Protein AF-A0AAW2JCU8-F1 (afdb_monomer_lite)

Structure (mmCIF, N/CA/C/O backbone):
data_AF-A0AAW2JCU8-F1
#
_entry.id   AF-A0AAW2JCU8-F1
#
loop_
_atom_site.group_PDB
_atom_site.id
_atom_site.type_symbol
_atom_site.label_atom_id
_atom_site.label_alt_id
_atom_site.label_comp_id
_atom_site.label_asym_id
_atom_site.label_entity_id
_atom_site.label_seq_id
_atom_site.pdbx_PDB_ins_code
_atom_site.Cartn_x
_atom_site.Cartn_y
_atom_site.Cartn_z
_atom_site.occupancy
_atom_site.B_iso_or_equiv
_atom_site.auth_seq_id
_atom_site.auth_comp_id
_atom_site.auth_asym_id
_atom_site.auth_atom_id
_atom_site.pdbx_PDB_model_num
ATOM 1 N N . MET A 1 1 ? -18.451 -6.656 -8.799 1.00 76.31 1 MET A N 1
ATOM 2 C CA . MET A 1 1 ? -18.671 -6.905 -7.352 1.00 76.31 1 MET A CA 1
ATOM 3 C C . MET A 1 1 ? -19.362 -5.719 -6.667 1.00 76.31 1 MET A C 1
ATOM 5 O O . MET A 1 1 ? -19.015 -5.394 -5.537 1.00 76.31 1 MET A O 1
ATOM 9 N N . ALA A 1 2 ? -20.320 -5.061 -7.330 1.00 93.06 2 ALA A N 1
ATOM 10 C CA . ALA A 1 2 ? -20.949 -3.849 -6.793 1.00 93.06 2 ALA A CA 1
ATOM 11 C C . ALA A 1 2 ? -21.967 -4.138 -5.675 1.00 93.06 2 ALA A C 1
ATOM 13 O O . ALA A 1 2 ? -22.216 -3.277 -4.845 1.00 93.06 2 ALA A O 1
ATOM 14 N N . GLU A 1 3 ? -22.509 -5.355 -5.633 1.00 96.94 3 GLU A N 1
ATOM 15 C CA . GLU A 1 3 ? -23.505 -5.793 -4.644 1.00 96.94 3 GLU A CA 1
ATOM 16 C C . GLU A 1 3 ? -22.922 -6.010 -3.240 1.00 96.94 3 GLU A C 1
ATOM 18 O O . GLU A 1 3 ? -23.652 -5.997 -2.255 1.00 96.94 3 GLU A O 1
ATOM 23 N N . ILE A 1 4 ? -21.605 -6.220 -3.134 1.00 97.31 4 ILE A N 1
ATOM 24 C CA . ILE A 1 4 ? -20.937 -6.468 -1.854 1.00 97.31 4 ILE A CA 1
ATOM 25 C C . ILE A 1 4 ? -20.554 -5.117 -1.235 1.00 97.31 4 ILE A C 1
ATOM 27 O O . ILE A 1 4 ? -19.829 -4.360 -1.889 1.00 97.31 4 ILE A O 1
ATOM 31 N N . PRO A 1 5 ? -20.955 -4.825 0.018 1.00 97.44 5 PRO A N 1
ATOM 32 C CA . PRO A 1 5 ? -20.541 -3.610 0.712 1.00 97.44 5 PRO A CA 1
ATOM 33 C C . PRO A 1 5 ? -19.016 -3.471 0.794 1.00 97.44 5 PRO A C 1
ATOM 35 O O . PRO A 1 5 ? -18.293 -4.448 1.007 1.00 97.44 5 PRO A O 1
ATOM 38 N N . ASP A 1 6 ? -18.520 -2.241 0.678 1.00 96.62 6 ASP A N 1
ATOM 39 C CA . ASP A 1 6 ? -17.086 -1.916 0.723 1.00 96.62 6 ASP A CA 1
ATOM 40 C C . ASP A 1 6 ? -16.414 -2.230 2.072 1.00 96.62 6 ASP A C 1
ATOM 42 O O . ASP A 1 6 ? -15.193 -2.321 2.144 1.00 96.62 6 ASP A O 1
ATOM 46 N N . ASN A 1 7 ? -17.193 -2.462 3.127 1.00 97.44 7 ASN A N 1
ATOM 47 C CA . ASN A 1 7 ? -16.735 -2.813 4.471 1.00 97.44 7 ASN A CA 1
ATOM 48 C C . ASN A 1 7 ? -17.005 -4.280 4.866 1.00 97.44 7 ASN A C 1
ATOM 50 O O . ASN A 1 7 ? -16.698 -4.677 5.995 1.00 97.44 7 ASN A O 1
ATOM 54 N N . ALA A 1 8 ? -17.569 -5.094 3.963 1.00 98.00 8 ALA A N 1
ATOM 55 C CA . ALA A 1 8 ? -17.874 -6.503 4.234 1.00 98.00 8 ALA A CA 1
ATOM 56 C C . ALA A 1 8 ? -16.601 -7.339 4.470 1.00 98.00 8 ALA A C 1
ATOM 58 O O . ALA A 1 8 ? -16.603 -8.312 5.220 1.00 98.00 8 ALA A O 1
ATOM 59 N N . THR A 1 9 ? -15.497 -6.931 3.847 1.00 98.00 9 THR A N 1
ATOM 60 C CA . THR A 1 9 ? -14.158 -7.525 3.958 1.00 98.00 9 THR A CA 1
ATOM 61 C C . THR A 1 9 ? -13.120 -6.404 3.994 1.00 98.00 9 THR A C 1
ATOM 63 O O . THR A 1 9 ? -13.456 -5.297 3.578 1.00 98.00 9 THR A O 1
ATOM 66 N N . PRO A 1 10 ? -11.849 -6.667 4.349 1.00 98.25 10 PRO A N 1
ATOM 67 C CA . PRO A 1 10 ? -10.792 -5.659 4.243 1.00 98.25 10 PRO A CA 1
ATOM 68 C C . PRO A 1 10 ? -10.679 -5.010 2.854 1.00 98.25 10 PRO A C 1
ATOM 70 O O . PRO A 1 10 ? -10.422 -3.814 2.768 1.00 98.25 10 PRO A O 1
ATOM 73 N N . PHE A 1 1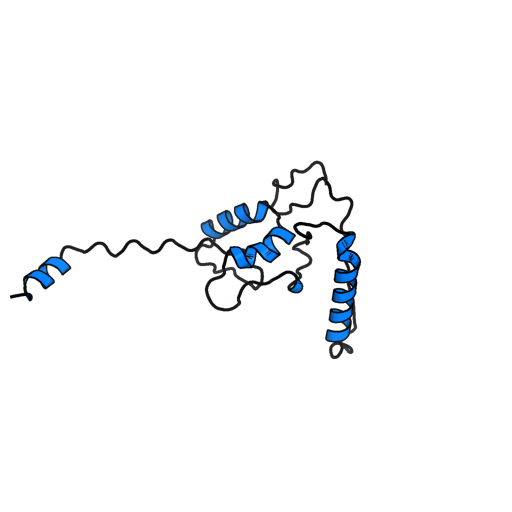1 ? -10.914 -5.774 1.779 1.00 97.94 11 PHE A N 1
ATOM 74 C CA . PHE A 1 11 ? -10.843 -5.290 0.397 1.00 97.94 11 PHE A CA 1
ATOM 75 C C . PHE A 1 11 ? -12.013 -4.338 0.048 1.00 97.94 11 PHE A C 1
ATOM 77 O O . PHE A 1 11 ? -13.159 -4.808 -0.044 1.00 97.94 11 PHE A O 1
ATOM 84 N N . PRO A 1 12 ? -11.738 -3.040 -0.205 1.00 97.25 12 PRO A N 1
ATOM 85 C CA . PRO A 1 12 ? -12.763 -1.995 -0.266 1.00 97.25 12 PRO A CA 1
ATOM 86 C C . PRO A 1 12 ? -13.279 -1.691 -1.679 1.00 97.25 12 PRO A C 1
ATOM 88 O O . PRO A 1 12 ? -14.337 -1.086 -1.827 1.00 97.25 12 PRO A O 1
ATOM 91 N N . HIS A 1 13 ? -12.553 -2.071 -2.735 1.00 96.12 13 HIS A N 1
ATOM 92 C CA . HIS A 1 13 ? -12.858 -1.625 -4.098 1.00 96.12 13 HIS A CA 1
ATOM 93 C C . HIS A 1 13 ? -14.049 -2.406 -4.686 1.00 96.12 13 HIS A C 1
ATOM 95 O O . HIS A 1 13 ? -13.887 -3.455 -5.318 1.00 96.12 13 HIS A O 1
ATOM 101 N N . ARG A 1 14 ? -15.264 -1.913 -4.413 1.00 96.69 14 ARG A N 1
ATOM 102 C CA . ARG A 1 14 ? -16.557 -2.526 -4.765 1.00 96.69 14 ARG A CA 1
ATOM 103 C C . ARG A 1 14 ? -17.340 -1.638 -5.742 1.00 96.69 14 ARG A C 1
ATOM 105 O O . ARG A 1 14 ? -16.866 -1.394 -6.850 1.00 96.69 14 ARG A O 1
ATOM 112 N N . ALA A 1 15 ? -18.545 -1.197 -5.376 1.00 96.62 15 ALA A N 1
ATOM 113 C CA . ALA A 1 15 ? -19.353 -0.289 -6.186 1.00 96.62 15 ALA A CA 1
ATOM 114 C C . ALA A 1 15 ? -18.582 1.001 -6.532 1.00 96.62 15 ALA A C 1
ATOM 116 O O . ALA A 1 15 ? -17.778 1.483 -5.739 1.00 96.62 15 ALA A O 1
ATOM 117 N N . GLY A 1 16 ? -18.812 1.543 -7.732 1.00 94.19 16 GLY A N 1
ATOM 118 C CA . GLY A 1 16 ? -18.130 2.743 -8.236 1.00 94.19 16 GLY A CA 1
ATOM 119 C C . GLY A 1 16 ? -16.837 2.483 -9.023 1.00 94.19 16 GLY A C 1
ATOM 120 O O . GLY A 1 16 ? -16.379 3.374 -9.731 1.00 94.19 16 GLY A O 1
ATOM 121 N N . TYR A 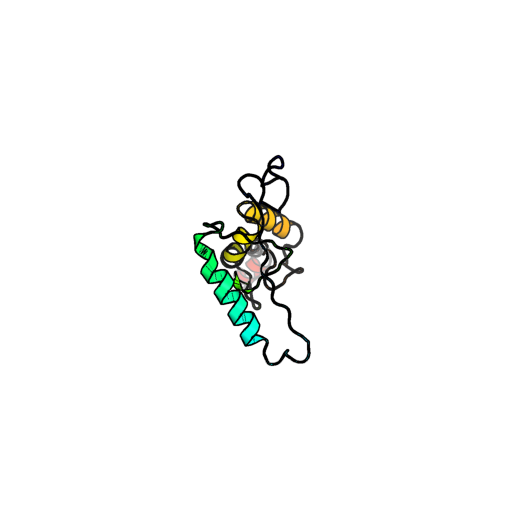1 17 ? -16.281 1.267 -8.983 1.00 94.56 17 TYR A N 1
ATOM 122 C CA . TYR A 1 17 ? -15.138 0.875 -9.816 1.00 94.56 17 TYR A CA 1
ATOM 123 C C . TYR A 1 17 ? -15.598 0.092 -11.051 1.00 94.56 17 TYR A C 1
ATOM 125 O O . TYR A 1 17 ? -16.262 -0.936 -10.923 1.00 94.56 17 TYR A O 1
ATOM 133 N N . LEU A 1 18 ? -15.208 0.550 -12.246 1.00 95.56 18 LEU A N 1
ATOM 134 C CA . LEU A 1 18 ? -15.528 -0.130 -13.510 1.00 95.56 18 LEU A CA 1
ATOM 135 C C . LEU A 1 18 ? -14.666 -1.383 -13.720 1.00 95.56 18 LEU A C 1
ATOM 137 O O . LEU A 1 18 ? -15.172 -2.447 -14.062 1.00 95.56 18 LEU A O 1
ATOM 141 N N . TYR A 1 19 ? -13.357 -1.253 -13.509 1.00 95.25 19 TYR A N 1
ATOM 142 C CA . TYR A 1 19 ? -12.373 -2.324 -13.660 1.00 95.25 19 TYR A CA 1
ATOM 143 C C . TYR A 1 19 ? -11.083 -1.985 -12.894 1.00 95.25 19 TYR A C 1
ATOM 145 O O . TYR A 1 19 ? -10.883 -0.857 -12.442 1.00 95.25 19 TYR A O 1
ATOM 153 N N . LYS A 1 20 ? -10.181 -2.967 -12.783 1.00 95.44 20 LYS A N 1
ATOM 154 C CA . LYS A 1 20 ? -8.806 -2.801 -12.286 1.00 95.44 20 LYS A CA 1
ATOM 155 C C . LYS A 1 20 ? -7.835 -2.967 -13.455 1.00 95.44 20 LYS A C 1
ATOM 157 O O . LYS A 1 20 ? -7.936 -3.954 -14.176 1.00 95.44 20 LYS A O 1
ATOM 162 N N . ILE A 1 21 ? -6.872 -2.058 -13.602 1.00 96.12 21 ILE A N 1
ATOM 163 C CA . ILE A 1 21 ? -5.758 -2.206 -14.552 1.00 96.12 21 ILE A CA 1
ATOM 164 C C . ILE A 1 21 ? -4.503 -2.614 -13.784 1.00 96.12 21 ILE A C 1
ATOM 166 O O . ILE A 1 21 ? -4.218 -2.060 -12.724 1.00 96.12 21 ILE A O 1
ATOM 170 N N . HIS A 1 22 ? -3.753 -3.569 -14.331 1.00 95.56 22 HIS A N 1
ATOM 171 C CA . HIS A 1 22 ? -2.438 -3.958 -13.838 1.00 95.56 22 HIS A CA 1
ATOM 172 C C . HIS A 1 22 ? -1.382 -3.612 -14.888 1.00 95.56 22 HIS A C 1
ATOM 174 O O . HIS A 1 22 ? -1.502 -4.023 -16.040 1.00 95.56 22 HIS A O 1
ATOM 180 N N . TYR A 1 23 ? -0.357 -2.866 -14.486 1.00 94.69 23 TYR A N 1
ATOM 181 C CA . TYR A 1 23 ? 0.804 -2.580 -15.318 1.00 94.69 23 TYR A CA 1
ATOM 182 C C . TYR A 1 23 ? 1.952 -3.480 -14.870 1.00 94.69 23 TYR A C 1
ATOM 184 O O . TYR A 1 23 ? 2.319 -3.450 -13.699 1.00 94.69 23 TYR A O 1
ATOM 192 N N . MET A 1 24 ? 2.518 -4.266 -15.784 1.00 94.94 24 MET A N 1
ATOM 193 C CA . MET A 1 24 ? 3.623 -5.166 -15.470 1.00 94.94 24 MET A CA 1
ATOM 194 C C . MET A 1 24 ? 4.706 -5.079 -16.538 1.00 94.94 24 MET A C 1
ATOM 196 O O . MET A 1 24 ? 4.413 -4.918 -17.723 1.00 94.94 24 MET A O 1
ATOM 200 N N . VAL A 1 25 ? 5.957 -5.191 -16.099 1.00 95.06 25 VAL A N 1
ATOM 201 C CA . VAL A 1 25 ? 7.129 -5.327 -16.962 1.00 95.06 25 VAL A CA 1
ATOM 202 C C . VAL A 1 25 ? 7.813 -6.622 -16.590 1.00 95.06 25 VAL A C 1
ATOM 204 O O . VAL A 1 25 ? 8.069 -6.863 -15.415 1.00 95.06 25 VAL A O 1
ATOM 207 N N . PHE A 1 26 ? 8.124 -7.425 -17.596 1.00 94.81 26 PHE A N 1
ATOM 208 C CA . PHE A 1 26 ? 8.936 -8.620 -17.441 1.00 94.81 26 PHE A CA 1
ATOM 209 C C . PHE A 1 26 ? 10.269 -8.405 -18.143 1.00 94.81 26 PHE A C 1
ATOM 211 O O . PHE A 1 26 ? 10.330 -7.769 -19.197 1.00 94.81 26 PHE A O 1
ATOM 218 N N . TRP A 1 27 ? 11.327 -8.954 -17.565 1.00 96.00 27 TRP A N 1
ATOM 219 C CA . TRP A 1 27 ? 12.643 -9.037 -18.181 1.00 96.00 27 TRP A CA 1
ATOM 220 C C . TRP A 1 27 ? 13.283 -10.374 -17.814 1.00 96.00 27 TRP A C 1
ATOM 222 O O . TRP A 1 27 ? 12.856 -11.048 -16.875 1.00 96.00 27 TRP A O 1
ATOM 232 N N . GLU A 1 28 ? 14.278 -10.785 -18.591 1.00 96.69 28 GLU A N 1
ATOM 233 C CA . GLU A 1 28 ? 14.996 -12.029 -18.341 1.00 96.69 28 GLU A CA 1
ATOM 234 C C . GLU A 1 28 ? 16.021 -11.855 -17.216 1.00 96.69 28 GLU A C 1
ATOM 236 O O . GLU A 1 28 ? 16.560 -10.769 -17.010 1.00 96.69 28 GLU A O 1
ATOM 241 N N . ALA A 1 29 ? 16.366 -12.947 -16.529 1.00 95.75 29 ALA A N 1
ATOM 242 C CA . ALA A 1 29 ? 17.362 -12.920 -15.455 1.00 95.75 29 ALA A CA 1
ATOM 243 C C . ALA A 1 29 ? 18.729 -12.372 -15.912 1.00 95.75 29 ALA A C 1
ATOM 245 O O . ALA A 1 29 ? 19.424 -11.723 -15.135 1.00 95.75 29 ALA A O 1
ATOM 246 N N . LYS A 1 30 ? 19.092 -12.574 -17.188 1.00 96.31 30 LYS A N 1
ATOM 247 C CA . LYS A 1 30 ? 20.331 -12.045 -17.781 1.00 96.31 30 LYS A CA 1
ATOM 248 C C . LYS A 1 30 ? 20.371 -10.514 -17.880 1.00 96.31 30 LYS A C 1
ATOM 250 O O . LYS A 1 30 ? 21.447 -9.965 -18.057 1.00 96.31 30 LYS A O 1
ATOM 255 N N . ASP A 1 31 ? 19.216 -9.854 -17.786 1.00 96.00 31 ASP A N 1
ATOM 256 C CA . ASP A 1 31 ? 19.060 -8.397 -17.846 1.00 96.00 31 ASP A CA 1
ATOM 257 C C . ASP A 1 31 ? 18.798 -7.787 -16.453 1.00 96.00 31 ASP A C 1
ATOM 259 O O . ASP A 1 31 ? 18.310 -6.660 -16.343 1.00 96.00 31 ASP A O 1
ATOM 263 N N . ALA A 1 32 ? 19.075 -8.526 -15.371 1.00 94.44 32 ALA A N 1
ATOM 264 C CA . ALA A 1 32 ? 18.871 -8.047 -14.002 1.00 94.44 32 ALA A CA 1
ATOM 265 C C . ALA A 1 32 ? 19.702 -6.792 -13.675 1.00 94.44 32 ALA A C 1
ATOM 267 O O . ALA A 1 32 ? 19.251 -5.943 -12.909 1.00 94.44 32 ALA A O 1
ATOM 268 N N . ASP A 1 33 ? 20.863 -6.626 -14.313 1.00 96.56 33 ASP A N 1
ATOM 269 C CA . ASP A 1 33 ? 21.704 -5.424 -14.248 1.00 96.56 33 ASP A CA 1
ATOM 270 C C . ASP A 1 33 ? 21.000 -4.163 -14.786 1.00 96.56 33 ASP A C 1
ATOM 272 O O . ASP A 1 33 ? 21.382 -3.041 -14.462 1.00 96.56 33 ASP A O 1
ATOM 276 N N . LYS A 1 34 ? 19.931 -4.333 -15.574 1.00 96.69 34 LYS A N 1
ATOM 277 C CA . LYS A 1 34 ? 19.118 -3.251 -16.145 1.00 96.69 34 LYS A CA 1
ATOM 278 C C . LYS A 1 34 ? 17.814 -3.016 -15.377 1.00 96.69 34 LYS A C 1
ATOM 280 O O . LYS A 1 34 ? 16.955 -2.289 -15.884 1.00 96.69 34 LYS A O 1
ATOM 285 N N . ALA A 1 35 ? 17.634 -3.592 -14.184 1.00 95.94 35 ALA A N 1
ATOM 286 C CA . ALA A 1 35 ? 16.403 -3.474 -13.391 1.00 95.94 35 ALA A CA 1
ATOM 287 C C . ALA A 1 35 ? 15.915 -2.019 -13.248 1.00 95.94 35 ALA A C 1
ATOM 289 O O . ALA A 1 35 ? 14.743 -1.730 -13.506 1.00 95.94 35 ALA A O 1
ATOM 290 N N . ASP A 1 36 ? 16.822 -1.080 -12.967 1.00 97.25 36 ASP A N 1
ATOM 291 C CA . ASP A 1 36 ? 16.496 0.342 -12.801 1.00 97.25 36 ASP A CA 1
ATOM 292 C C . ASP A 1 36 ? 15.821 0.955 -14.030 1.00 97.25 36 ASP A C 1
ATOM 294 O O . ASP A 1 36 ? 14.929 1.801 -13.904 1.00 97.25 36 ASP A O 1
ATOM 298 N N . LYS A 1 37 ? 16.185 0.509 -15.237 1.00 97.19 37 LYS A N 1
ATOM 299 C CA . LYS A 1 37 ? 15.563 0.963 -16.487 1.00 97.19 37 LYS A CA 1
ATOM 300 C C . LYS A 1 37 ? 14.097 0.537 -16.555 1.00 97.19 37 LYS A C 1
ATOM 302 O O . LYS A 1 37 ? 13.245 1.353 -16.924 1.00 97.19 37 LYS A O 1
ATOM 307 N N . TYR A 1 38 ? 13.803 -0.718 -16.220 1.00 97.56 38 TYR A N 1
ATOM 308 C CA . TYR A 1 38 ? 12.450 -1.282 -16.256 1.00 97.56 38 TYR A CA 1
ATOM 309 C C . TYR A 1 38 ? 11.568 -0.689 -15.156 1.00 97.56 38 TYR A C 1
ATOM 311 O O . TYR A 1 38 ? 10.450 -0.245 -15.433 1.00 97.56 38 TYR A O 1
ATOM 319 N N . ILE A 1 39 ? 12.110 -0.572 -13.941 1.00 97.62 39 ILE A N 1
ATOM 320 C CA . ILE A 1 39 ? 11.449 0.081 -12.806 1.00 97.62 39 ILE A CA 1
ATOM 321 C C . ILE A 1 39 ? 11.154 1.555 -13.136 1.00 97.62 39 ILE A C 1
ATOM 323 O O . ILE A 1 39 ? 10.039 2.044 -12.958 1.00 97.62 39 ILE A O 1
ATOM 327 N N . SER A 1 40 ? 12.115 2.277 -13.715 1.00 97.75 40 SER A N 1
ATOM 328 C CA . SER A 1 40 ? 11.894 3.663 -14.144 1.00 97.75 40 SER A CA 1
ATOM 329 C C . SER A 1 40 ? 10.808 3.775 -15.216 1.00 97.75 40 SER A C 1
ATOM 331 O O . SER A 1 40 ? 10.043 4.739 -15.228 1.00 97.75 40 SER A O 1
ATOM 333 N N . TRP A 1 41 ? 10.721 2.810 -16.134 1.00 97.38 41 TRP A N 1
ATOM 334 C CA . TRP A 1 41 ? 9.691 2.799 -17.172 1.00 97.38 41 TRP A CA 1
ATOM 335 C C . TRP A 1 41 ? 8.288 2.614 -16.589 1.00 97.38 41 TRP A C 1
ATOM 337 O O . TRP A 1 41 ? 7.395 3.400 -16.918 1.00 97.38 41 TRP A O 1
ATOM 347 N N . ILE A 1 42 ? 8.100 1.646 -15.684 1.00 97.94 42 ILE A N 1
ATOM 348 C CA . ILE A 1 42 ? 6.784 1.388 -15.086 1.00 97.94 42 ILE A CA 1
ATOM 349 C C . ILE A 1 42 ? 6.326 2.560 -14.212 1.00 97.94 42 ILE A C 1
ATOM 351 O O . ILE A 1 42 ? 5.171 2.971 -14.306 1.00 97.94 42 ILE A O 1
ATOM 355 N N . ARG A 1 43 ? 7.248 3.196 -13.475 1.00 98.19 43 ARG A N 1
ATOM 356 C CA . ARG A 1 43 ? 6.975 4.421 -12.703 1.00 98.19 43 ARG A CA 1
ATOM 357 C C . ARG A 1 43 ? 6.536 5.580 -13.600 1.00 98.19 43 ARG A C 1
ATOM 359 O O . ARG A 1 43 ? 5.565 6.269 -13.289 1.00 98.19 43 ARG A O 1
ATOM 366 N N . ARG A 1 44 ? 7.187 5.783 -14.755 1.00 98.12 44 ARG A N 1
ATOM 367 C CA . ARG A 1 44 ? 6.762 6.808 -15.731 1.00 98.12 44 ARG A CA 1
ATOM 368 C C . ARG A 1 44 ? 5.356 6.542 -16.266 1.00 98.12 44 ARG A C 1
ATOM 370 O O . ARG A 1 44 ? 4.564 7.480 -16.348 1.00 98.12 44 ARG A O 1
ATOM 377 N N . LEU A 1 45 ? 5.035 5.291 -16.602 1.00 97.56 45 LEU A N 1
ATOM 378 C CA . LEU A 1 45 ? 3.690 4.911 -17.039 1.00 97.56 45 LEU A CA 1
ATOM 379 C C . LEU A 1 45 ? 2.658 5.158 -15.930 1.00 97.56 45 LEU A C 1
ATOM 381 O O . LEU A 1 45 ? 1.657 5.832 -16.170 1.00 97.56 45 LEU A O 1
ATOM 385 N N . TYR A 1 46 ? 2.935 4.691 -14.709 1.00 97.06 46 TYR A N 1
ATOM 386 C CA . TYR A 1 46 ? 2.079 4.884 -13.537 1.00 97.06 46 TYR A CA 1
ATOM 387 C C . TYR A 1 46 ? 1.802 6.370 -13.262 1.00 97.06 46 TYR A C 1
ATOM 389 O O . TYR A 1 46 ? 0.659 6.747 -12.991 1.00 97.06 46 TYR A O 1
ATOM 397 N N . ASN A 1 47 ? 2.810 7.233 -13.406 1.00 97.06 47 ASN A N 1
ATOM 398 C CA . ASN A 1 47 ? 2.653 8.680 -13.261 1.00 97.06 47 ASN A CA 1
ATOM 399 C C . ASN A 1 47 ? 1.831 9.294 -14.400 1.00 97.06 47 ASN A C 1
ATOM 401 O O . ASN A 1 47 ? 0.966 10.133 -14.146 1.00 97.06 47 ASN A O 1
ATOM 405 N N . LYS A 1 48 ? 2.042 8.853 -15.645 1.00 97.50 48 LYS A N 1
ATOM 406 C CA . LYS A 1 48 ? 1.327 9.368 -16.823 1.00 97.50 48 LYS A CA 1
ATOM 407 C C . LYS A 1 48 ? -0.181 9.116 -16.760 1.00 97.50 48 LYS A C 1
ATOM 409 O O . LYS A 1 48 ? -0.945 9.951 -17.236 1.00 97.50 48 LYS A O 1
ATOM 414 N N . VAL A 1 49 ? -0.604 7.999 -16.166 1.00 96.75 49 VAL A N 1
ATOM 415 C CA . VAL A 1 49 ? -2.025 7.618 -16.064 1.00 96.75 49 VAL A CA 1
ATOM 416 C C . VAL A 1 49 ? -2.746 8.196 -14.842 1.00 96.75 49 VAL A C 1
ATOM 418 O O . VAL A 1 49 ? -3.957 8.031 -14.731 1.00 96.75 49 VAL A O 1
ATOM 421 N N . THR A 1 50 ? -2.040 8.894 -13.943 1.00 96.50 50 THR A N 1
ATOM 422 C CA . THR A 1 50 ? -2.605 9.482 -12.711 1.00 96.50 50 THR A CA 1
ATOM 423 C C . THR A 1 50 ? -3.933 10.235 -12.898 1.00 96.50 50 THR A C 1
ATOM 425 O O . THR A 1 50 ? -4.832 9.986 -12.100 1.00 96.50 50 THR A O 1
ATOM 428 N N . PRO A 1 51 ? -4.126 11.107 -13.913 1.00 97.06 51 PRO A N 1
ATOM 429 C CA . PRO A 1 51 ? -5.375 11.866 -14.039 1.00 97.06 51 PRO A CA 1
ATOM 430 C C . PRO A 1 51 ? -6.582 11.033 -14.508 1.00 97.06 51 PRO A C 1
ATOM 432 O O . PRO A 1 51 ? -7.694 11.548 -14.522 1.00 97.06 51 PRO A O 1
ATOM 435 N N . PHE A 1 52 ? -6.385 9.771 -14.905 1.00 96.81 52 PHE A N 1
ATOM 436 C CA . PHE A 1 52 ? -7.434 8.916 -15.480 1.00 96.81 52 PHE A CA 1
ATOM 437 C C . PHE A 1 52 ? -7.859 7.762 -14.564 1.00 96.81 52 PHE A C 1
ATOM 439 O O . PHE A 1 52 ? -8.689 6.941 -14.948 1.00 96.81 52 PHE A O 1
ATOM 446 N N . VAL A 1 53 ? -7.263 7.654 -13.376 1.00 97.00 53 VAL A N 1
ATOM 447 C CA . VAL A 1 53 ? -7.542 6.588 -12.404 1.00 97.00 53 VAL A CA 1
ATOM 448 C C . VAL A 1 53 ? -8.171 7.170 -11.139 1.00 97.00 53 VAL A C 1
ATOM 450 O O . VAL A 1 53 ? -8.312 8.382 -11.011 1.00 97.00 53 VAL A O 1
ATOM 453 N N . SER A 1 54 ? -8.563 6.314 -10.192 1.00 96.00 54 SER A N 1
ATOM 454 C CA . SER A 1 54 ? -9.098 6.756 -8.896 1.00 96.00 54 SER A CA 1
ATOM 455 C C . SER A 1 54 ? -8.173 7.764 -8.205 1.00 96.00 54 SER A C 1
ATOM 457 O O . SER A 1 54 ? -6.950 7.596 -8.236 1.00 96.00 54 SER A O 1
ATOM 459 N N . LEU A 1 55 ? -8.763 8.742 -7.521 1.00 92.12 55 LEU A N 1
ATOM 460 C CA . LEU A 1 55 ? -8.072 9.781 -6.761 1.00 92.12 55 LEU A CA 1
ATOM 461 C C . LEU A 1 55 ? -8.644 9.856 -5.337 1.00 92.12 55 LEU A C 1
ATOM 463 O O . LEU A 1 55 ? -9.806 9.529 -5.118 1.00 92.12 55 LEU A O 1
ATOM 467 N N . SER A 1 56 ? -7.817 10.312 -4.392 1.00 90.31 56 SER A N 1
ATOM 468 C CA . SER A 1 56 ? -8.186 10.603 -2.994 1.00 90.31 56 SER A CA 1
ATOM 469 C C . SER A 1 56 ? -8.832 9.451 -2.191 1.00 90.31 56 SER A C 1
ATOM 471 O O . SER A 1 56 ? -9.975 9.578 -1.756 1.00 90.31 56 SER A O 1
ATOM 473 N N . PRO A 1 57 ? -8.105 8.352 -1.908 1.00 94.12 57 PRO A N 1
ATOM 474 C CA . PRO A 1 57 ? -6.752 8.031 -2.353 1.00 94.12 57 PRO A CA 1
ATOM 475 C C . PRO A 1 57 ? -6.733 7.366 -3.736 1.00 94.12 57 PRO A C 1
ATOM 477 O O . PRO A 1 57 ? -7.721 6.814 -4.217 1.00 94.12 57 PRO A O 1
ATOM 480 N N . ARG A 1 58 ? -5.561 7.374 -4.380 1.00 96.81 58 ARG A N 1
ATOM 481 C CA . ARG A 1 58 ? -5.312 6.518 -5.545 1.00 96.81 58 ARG A CA 1
ATOM 482 C C . ARG A 1 58 ? -5.257 5.060 -5.087 1.00 96.81 58 ARG A C 1
ATOM 484 O O . ARG A 1 58 ? -4.268 4.671 -4.470 1.00 96.81 58 ARG A O 1
ATOM 491 N N . GLY A 1 59 ? -6.323 4.310 -5.364 1.00 96.62 59 GLY A N 1
ATOM 492 C CA . GLY A 1 59 ? -6.498 2.933 -4.909 1.00 96.62 59 GLY A CA 1
ATOM 493 C C . GLY A 1 59 ? -5.437 1.980 -5.458 1.00 96.62 59 GLY A C 1
ATOM 494 O O . GLY A 1 59 ? -4.972 2.132 -6.590 1.00 96.62 59 GLY A O 1
ATOM 495 N N . ALA A 1 60 ? -5.078 0.988 -4.651 1.00 97.62 60 ALA A N 1
ATOM 496 C CA . ALA A 1 60 ? -4.090 -0.037 -4.953 1.00 97.62 60 ALA A CA 1
ATOM 497 C C . ALA A 1 60 ? -4.606 -1.408 -4.504 1.00 97.62 60 ALA A C 1
AT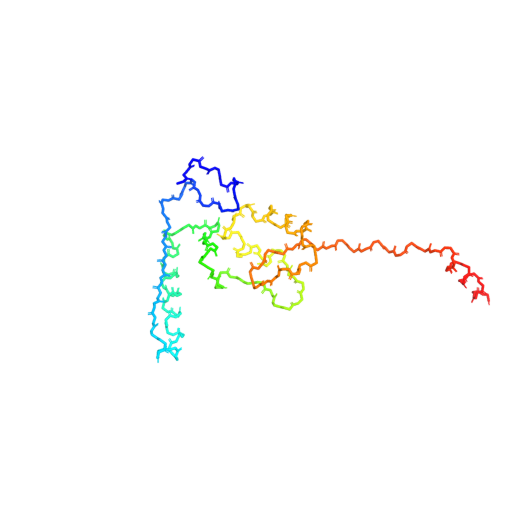OM 499 O O . ALA A 1 60 ? -5.454 -1.515 -3.625 1.00 97.62 60 ALA A O 1
ATOM 500 N N . PHE A 1 61 ? -4.092 -2.490 -5.086 1.00 97.38 61 PHE A N 1
ATOM 501 C CA . PHE A 1 61 ? -4.524 -3.838 -4.722 1.00 97.38 61 PHE A CA 1
ATOM 502 C C . PHE A 1 61 ? -3.444 -4.560 -3.926 1.00 97.38 61 PHE A C 1
ATOM 504 O O . PHE A 1 61 ? -2.381 -4.829 -4.468 1.00 97.38 61 PHE A O 1
ATOM 511 N N . PHE A 1 62 ? -3.744 -4.933 -2.679 1.00 96.94 62 PHE A N 1
ATOM 512 C CA . PHE A 1 62 ? -2.761 -5.497 -1.743 1.00 96.94 62 PHE A CA 1
ATOM 513 C C . PHE A 1 62 ? -1.999 -6.723 -2.277 1.00 96.94 62 PHE A C 1
ATOM 515 O O . PHE A 1 62 ? -0.813 -6.879 -2.007 1.00 96.94 62 PHE A O 1
ATOM 522 N N . CYS A 1 63 ? -2.640 -7.588 -3.074 1.00 96.62 63 CYS A N 1
ATOM 523 C CA . CYS A 1 63 ? -1.961 -8.759 -3.645 1.00 96.62 63 CYS A CA 1
ATOM 524 C C . CYS A 1 63 ? -0.934 -8.404 -4.737 1.00 96.62 63 CYS A C 1
ATOM 526 O O . CYS A 1 63 ? -0.151 -9.265 -5.125 1.00 96.62 63 CYS A O 1
ATOM 528 N N . TYR A 1 64 ? -0.940 -7.168 -5.242 1.00 95.69 64 TYR A N 1
ATOM 529 C CA . TYR A 1 64 ? 0.110 -6.597 -6.088 1.00 95.69 64 TYR A CA 1
ATOM 530 C C . TYR A 1 64 ? 0.860 -5.560 -5.258 1.00 95.69 64 TYR A C 1
ATOM 532 O O . TYR A 1 64 ? 0.673 -4.355 -5.419 1.00 95.69 64 TYR A O 1
ATOM 540 N N . ARG A 1 65 ? 1.639 -6.070 -4.305 1.00 96.00 65 ARG A N 1
ATOM 541 C CA . ARG A 1 65 ? 2.389 -5.275 -3.338 1.00 96.00 65 ARG A CA 1
ATOM 542 C C . ARG A 1 65 ? 3.314 -4.292 -4.057 1.00 96.00 65 ARG A C 1
ATOM 544 O O . ARG A 1 65 ? 4.161 -4.702 -4.845 1.00 96.00 65 ARG A O 1
ATOM 551 N N . ASP A 1 66 ? 3.141 -3.015 -3.749 1.00 97.38 66 ASP A N 1
ATOM 552 C CA . ASP A 1 66 ? 3.899 -1.902 -4.306 1.00 97.38 66 ASP A CA 1
ATOM 553 C C . ASP A 1 66 ? 4.515 -1.094 -3.156 1.00 97.38 66 ASP A C 1
ATOM 555 O O . ASP A 1 66 ? 3.793 -0.508 -2.351 1.00 97.38 66 ASP A O 1
ATOM 559 N N . LEU A 1 67 ? 5.845 -1.083 -3.046 1.00 97.19 67 LEU A N 1
ATOM 560 C CA . LEU A 1 67 ? 6.547 -0.307 -2.017 1.00 97.19 67 LEU A CA 1
ATOM 561 C C . LEU A 1 67 ? 6.665 1.182 -2.396 1.00 97.19 67 LEU A C 1
ATOM 563 O O . LEU A 1 67 ? 6.888 2.016 -1.519 1.00 97.19 67 LEU A O 1
ATOM 567 N N . ASP A 1 68 ? 6.445 1.548 -3.667 1.00 97.19 68 ASP A N 1
ATOM 568 C CA . ASP A 1 68 ? 6.530 2.939 -4.135 1.00 97.19 68 ASP A CA 1
ATOM 569 C C . ASP A 1 68 ? 5.373 3.806 -3.606 1.00 97.19 68 ASP A C 1
ATOM 571 O O . ASP A 1 68 ? 5.462 5.035 -3.608 1.00 97.19 68 ASP A O 1
ATOM 575 N N . ILE A 1 69 ? 4.280 3.195 -3.129 1.00 97.12 69 ILE A N 1
ATOM 576 C CA . ILE A 1 69 ? 3.139 3.925 -2.552 1.00 97.12 69 ILE A CA 1
ATOM 577 C C . ILE A 1 69 ? 3.298 4.265 -1.062 1.00 97.12 69 ILE A C 1
ATOM 579 O O . ILE A 1 69 ? 2.402 4.897 -0.495 1.00 97.12 69 ILE A O 1
ATOM 583 N N . GLY A 1 70 ? 4.421 3.877 -0.454 1.00 96.69 70 GLY A N 1
ATOM 584 C CA . GLY A 1 70 ? 4.786 4.176 0.928 1.00 96.69 70 GLY A CA 1
ATOM 585 C C . GLY A 1 70 ? 5.156 2.922 1.714 1.00 96.69 70 GLY A C 1
ATOM 586 O O . GLY A 1 70 ? 4.614 1.850 1.472 1.00 96.69 70 GLY A O 1
ATOM 587 N N . VAL A 1 71 ? 6.051 3.071 2.685 1.00 96.50 71 VAL A N 1
ATOM 588 C CA . VAL A 1 71 ? 6.491 2.000 3.587 1.00 96.50 71 VAL A CA 1
ATOM 589 C C . VAL A 1 71 ? 6.540 2.512 5.022 1.00 96.50 71 VAL A C 1
ATOM 591 O O . VAL A 1 71 ? 6.626 3.715 5.270 1.00 96.50 71 VAL A O 1
ATOM 594 N N . ASN A 1 72 ? 6.468 1.587 5.964 1.00 94.00 72 ASN A N 1
ATOM 595 C CA . ASN A 1 72 ? 6.796 1.791 7.361 1.00 94.00 72 ASN A CA 1
ATOM 596 C C . ASN A 1 72 ? 8.311 1.969 7.526 1.00 94.00 72 ASN A C 1
ATOM 598 O O . ASN A 1 72 ? 9.100 1.528 6.691 1.00 94.00 72 ASN A O 1
ATOM 602 N N . ASN A 1 73 ? 8.721 2.560 8.648 1.00 80.75 73 ASN A N 1
ATOM 603 C CA . ASN A 1 73 ? 10.124 2.537 9.042 1.00 80.75 73 ASN A CA 1
ATOM 604 C C . ASN A 1 73 ? 10.528 1.110 9.436 1.00 80.75 73 ASN A C 1
ATOM 606 O O . ASN A 1 73 ? 9.801 0.432 10.164 1.00 80.75 73 ASN A O 1
ATOM 610 N N . ASN A 1 74 ? 11.713 0.688 8.996 1.00 70.06 74 ASN A N 1
ATOM 611 C CA . ASN A 1 74 ? 12.272 -0.626 9.331 1.00 70.06 74 ASN A CA 1
ATOM 612 C C . ASN A 1 74 ? 12.862 -0.672 10.751 1.00 70.06 74 ASN A C 1
ATOM 614 O O . ASN A 1 74 ? 13.064 -1.750 11.308 1.00 70.06 74 ASN A O 1
ATOM 618 N N . GLU A 1 75 ? 13.117 0.495 11.345 1.00 70.88 75 GLU A N 1
ATOM 619 C CA . GLU A 1 75 ? 13.701 0.647 12.673 1.00 70.88 75 GLU A CA 1
ATOM 620 C C . GLU A 1 75 ? 12.781 1.483 13.570 1.00 70.88 75 GLU A C 1
ATOM 622 O O . GLU A 1 75 ? 12.282 2.538 13.174 1.00 70.88 75 GLU A O 1
ATOM 627 N N . GLY A 1 76 ? 12.572 1.012 14.801 1.00 69.44 76 GLY A N 1
ATOM 628 C CA . GLY A 1 76 ? 11.768 1.706 15.804 1.00 69.44 76 GLY A CA 1
ATOM 629 C C . GLY A 1 76 ? 10.248 1.499 15.686 1.00 69.44 76 GLY A C 1
ATOM 630 O O . GLY A 1 76 ? 9.781 0.583 15.002 1.00 69.44 76 GLY A O 1
ATOM 631 N N . PRO A 1 77 ? 9.458 2.298 16.426 1.00 73.44 77 PRO A N 1
ATOM 632 C CA . PRO A 1 77 ? 8.003 2.193 16.439 1.00 73.44 77 PRO A CA 1
ATOM 633 C C . PRO A 1 77 ? 7.389 2.573 15.086 1.00 73.44 77 PRO A C 1
ATOM 635 O O . PRO A 1 77 ? 7.725 3.607 14.508 1.00 73.44 77 PRO A O 1
ATOM 638 N N . ILE A 1 78 ? 6.445 1.763 14.603 1.00 83.06 78 ILE A N 1
ATOM 639 C CA . ILE A 1 78 ? 5.696 2.056 13.377 1.00 83.06 78 ILE A CA 1
ATOM 640 C C . ILE A 1 78 ? 4.558 3.026 13.713 1.00 83.06 78 ILE A C 1
ATOM 642 O O . ILE A 1 78 ? 3.661 2.689 14.485 1.00 83.06 78 ILE A O 1
ATOM 646 N N . SER A 1 79 ? 4.578 4.218 13.116 1.00 88.62 79 SER A N 1
ATOM 647 C CA . SER A 1 79 ? 3.491 5.195 13.233 1.00 88.62 79 SER A CA 1
ATOM 648 C C . SER A 1 79 ? 2.282 4.770 12.391 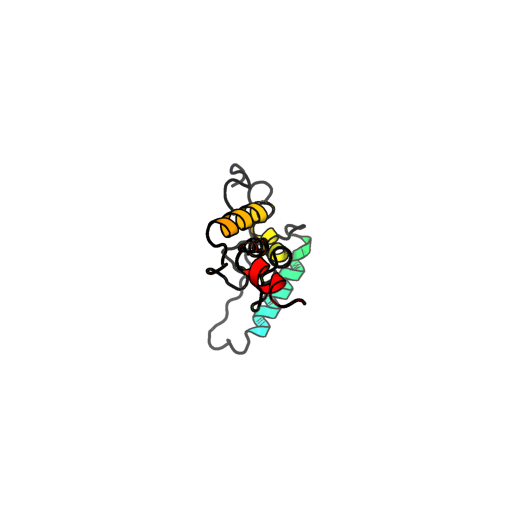1.00 88.62 79 SER A C 1
ATOM 650 O O . SER A 1 79 ? 2.415 4.407 11.218 1.00 88.62 79 SER A O 1
ATOM 652 N N . ILE A 1 80 ? 1.085 4.856 12.983 1.00 94.62 80 ILE A N 1
ATOM 653 C CA . ILE A 1 80 ? -0.185 4.633 12.276 1.00 94.62 80 ILE A CA 1
ATOM 654 C C . ILE A 1 80 ? -0.344 5.658 11.150 1.00 94.62 80 ILE A C 1
ATOM 656 O O . ILE A 1 80 ? -0.839 5.315 10.082 1.00 94.62 80 ILE A O 1
ATOM 660 N N . GLU A 1 81 ? 0.092 6.896 11.362 1.00 94.19 81 GLU A N 1
ATOM 661 C CA . GLU A 1 81 ? 0.027 7.987 10.391 1.00 94.19 81 GLU A CA 1
ATOM 662 C C . GLU A 1 81 ? 0.897 7.691 9.164 1.00 94.19 81 GLU A C 1
ATOM 664 O O . GLU A 1 81 ? 0.430 7.852 8.036 1.00 94.19 81 GLU A O 1
ATOM 669 N N . THR A 1 82 ? 2.120 7.185 9.363 1.00 94.44 82 THR A N 1
ATOM 670 C CA . THR A 1 82 ? 2.976 6.712 8.263 1.00 94.44 82 THR A CA 1
ATOM 671 C C . THR A 1 82 ? 2.319 5.550 7.522 1.00 94.44 82 THR A C 1
ATOM 673 O O . THR A 1 82 ? 2.225 5.570 6.294 1.00 94.44 82 THR A O 1
ATOM 676 N N . ALA A 1 83 ? 1.802 4.565 8.261 1.00 96.44 83 ALA A N 1
ATOM 677 C CA . ALA A 1 83 ? 1.163 3.398 7.668 1.00 96.44 83 ALA A CA 1
ATOM 678 C C . ALA A 1 83 ? -0.120 3.744 6.895 1.00 96.44 83 ALA A C 1
ATOM 680 O O . ALA A 1 83 ? -0.428 3.128 5.876 1.00 96.44 83 ALA A O 1
ATOM 681 N N . ARG A 1 84 ? -0.858 4.768 7.335 1.00 97.06 84 ARG A N 1
ATOM 682 C CA . ARG A 1 84 ? -2.103 5.229 6.708 1.00 97.06 84 ARG A CA 1
ATOM 683 C C . ARG A 1 84 ? -1.891 5.697 5.266 1.00 97.06 84 ARG A C 1
ATOM 685 O O . ARG A 1 84 ? -2.773 5.478 4.437 1.00 97.06 84 ARG A O 1
ATOM 692 N N . VAL A 1 85 ? -0.720 6.258 4.940 1.00 96.81 85 VAL A N 1
ATOM 693 C CA . VAL A 1 85 ? -0.381 6.751 3.588 1.00 96.81 85 VAL A CA 1
ATOM 694 C C . VAL A 1 85 ? -0.537 5.661 2.524 1.00 96.81 85 VAL A C 1
ATOM 696 O O . VAL A 1 85 ? -1.148 5.903 1.478 1.00 96.81 85 VAL A O 1
ATOM 699 N N . TRP A 1 86 ? -0.012 4.461 2.784 1.00 97.88 86 TRP A N 1
ATOM 700 C CA . TRP A 1 86 ? -0.174 3.304 1.900 1.00 97.88 86 TRP A CA 1
ATOM 701 C C . TRP A 1 86 ? -1.432 2.494 2.253 1.00 97.88 86 TRP A C 1
ATOM 703 O O . TRP A 1 86 ? -2.113 1.972 1.369 1.00 97.88 86 TRP A O 1
ATOM 713 N N . GLY A 1 87 ? -1.795 2.440 3.535 1.00 98.12 87 GLY A N 1
ATOM 714 C CA . GLY A 1 87 ? -2.905 1.653 4.060 1.00 98.12 87 GLY A CA 1
ATOM 715 C C . GLY A 1 87 ? -4.259 2.065 3.497 1.00 98.12 87 GLY A C 1
ATOM 716 O O . GLY A 1 87 ? -5.038 1.207 3.084 1.00 98.12 87 GLY A O 1
ATOM 717 N N . GLU A 1 88 ? -4.533 3.366 3.383 1.00 98.06 88 GLU A N 1
ATOM 718 C CA . GLU A 1 88 ? -5.786 3.850 2.793 1.00 98.06 88 GLU A CA 1
ATOM 719 C C . GLU A 1 88 ? -5.862 3.600 1.284 1.00 98.06 88 GLU A C 1
ATOM 721 O O . GLU A 1 88 ? -6.958 3.435 0.749 1.00 98.06 88 GLU A O 1
ATOM 726 N N . LYS A 1 89 ? -4.727 3.487 0.584 1.00 98.31 89 LYS A N 1
ATOM 727 C CA . LYS A 1 89 ? -4.724 3.109 -0.837 1.00 98.31 89 LYS A CA 1
ATOM 728 C C . LYS A 1 89 ? -5.187 1.663 -1.023 1.00 98.31 89 LYS A C 1
ATOM 730 O O . LYS A 1 89 ? -5.926 1.398 -1.965 1.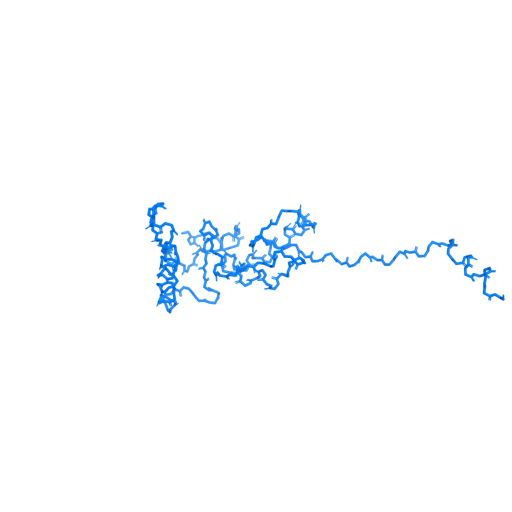00 98.31 89 LYS A O 1
ATOM 735 N N . TYR A 1 90 ? -4.792 0.750 -0.132 1.00 98.44 90 TYR A N 1
ATOM 736 C CA . TYR A 1 90 ? -5.213 -0.657 -0.187 1.00 98.44 90 TYR A CA 1
ATOM 737 C C . TYR A 1 90 ? -6.590 -0.918 0.433 1.00 98.44 90 TYR A C 1
ATOM 739 O O . TYR A 1 90 ? -7.335 -1.770 -0.051 1.00 98.44 90 TYR A O 1
ATOM 747 N N . PHE A 1 91 ? -6.915 -0.232 1.530 1.00 98.50 91 PHE A N 1
ATOM 748 C CA . PHE A 1 91 ? -8.031 -0.596 2.409 1.00 98.50 91 PHE A CA 1
ATOM 749 C C . PHE A 1 91 ? -9.057 0.527 2.608 1.00 98.50 91 PHE A C 1
ATOM 751 O O . PHE A 1 91 ? -10.117 0.274 3.182 1.00 98.50 91 PHE A O 1
ATOM 758 N N . HIS A 1 92 ? -8.810 1.743 2.104 1.00 97.12 92 HIS A N 1
ATOM 759 C CA . HIS A 1 92 ? -9.651 2.923 2.351 1.00 97.12 92 HIS A CA 1
ATOM 760 C C . HIS A 1 92 ? -10.017 3.030 3.849 1.00 97.12 92 HIS A C 1
ATOM 762 O O . HIS A 1 92 ? -9.182 2.785 4.720 1.00 97.12 92 HIS A O 1
ATOM 768 N N . LYS A 1 93 ? -11.286 3.319 4.162 1.00 96.75 93 LYS A N 1
ATOM 769 C CA . LYS A 1 93 ? -11.831 3.411 5.524 1.00 96.75 93 LYS A CA 1
ATOM 770 C C . LYS A 1 93 ? -11.703 2.122 6.347 1.00 96.75 93 LYS A C 1
ATOM 772 O O . LYS A 1 93 ? -11.841 2.162 7.565 1.00 96.75 93 LYS A O 1
ATOM 777 N N . ASN A 1 94 ? -11.446 0.970 5.717 1.00 98.50 94 ASN A N 1
ATOM 778 C CA . ASN A 1 94 ? -11.280 -0.290 6.444 1.00 98.50 94 ASN A CA 1
ATOM 779 C C . ASN A 1 94 ? -9.930 -0.375 7.170 1.00 98.50 94 ASN A C 1
ATOM 781 O O . ASN A 1 94 ? -9.775 -1.243 8.029 1.00 98.50 94 ASN A O 1
ATOM 785 N N . PHE A 1 95 ? -8.973 0.510 6.861 1.00 98.50 95 PHE A N 1
ATOM 786 C CA . PHE A 1 95 ? -7.667 0.552 7.521 1.00 98.50 95 PHE A CA 1
ATOM 787 C C . PHE A 1 95 ? -7.788 0.688 9.048 1.00 98.50 95 PHE A C 1
ATOM 789 O O . PHE A 1 95 ? -7.143 -0.057 9.782 1.00 98.50 95 PHE A O 1
ATOM 796 N N . ASP A 1 96 ? -8.687 1.543 9.541 1.00 97.94 96 ASP A N 1
ATOM 797 C CA . ASP A 1 96 ? -8.862 1.760 10.985 1.00 97.94 96 ASP A CA 1
ATOM 798 C C . ASP A 1 96 ? -9.331 0.495 11.709 1.00 97.94 96 ASP A C 1
ATOM 800 O O . ASP A 1 96 ? -8.824 0.137 12.775 1.00 97.94 96 ASP A O 1
ATOM 804 N N . ARG A 1 97 ? -10.263 -0.242 11.094 1.00 98.38 97 ARG A N 1
ATOM 805 C CA . ARG A 1 97 ? -10.720 -1.535 11.613 1.00 98.38 97 ARG A CA 1
ATOM 806 C C . ARG A 1 97 ? -9.585 -2.563 11.616 1.00 98.38 97 ARG A C 1
ATOM 808 O O . ARG A 1 97 ? -9.516 -3.377 12.534 1.00 98.38 97 ARG A O 1
ATOM 815 N N . LEU A 1 98 ? -8.695 -2.535 10.622 1.00 98.62 98 LEU A N 1
ATOM 816 C CA . LEU A 1 98 ? -7.527 -3.421 10.580 1.00 98.62 98 LEU A CA 1
ATOM 817 C C . LEU A 1 98 ? -6.538 -3.112 11.706 1.00 98.62 98 LEU A C 1
ATOM 819 O O . LEU A 1 98 ? -6.069 -4.046 12.352 1.00 98.62 98 LEU A O 1
ATOM 823 N N . VAL A 1 99 ? -6.277 -1.833 11.990 1.00 98.06 99 VAL A N 1
ATOM 824 C CA . VAL A 1 99 ? -5.439 -1.410 13.126 1.00 98.06 99 VAL A CA 1
ATOM 825 C C . VAL A 1 99 ? -6.026 -1.909 14.449 1.00 98.06 99 VAL A C 1
ATOM 827 O O . VAL A 1 99 ? -5.301 -2.470 15.270 1.00 98.06 99 VAL A O 1
ATOM 830 N N . GLN A 1 100 ? -7.342 -1.794 14.653 1.00 98.12 100 GLN A N 1
ATOM 831 C CA . GLN A 1 100 ? -8.005 -2.309 15.863 1.00 98.12 100 GLN A CA 1
ATOM 832 C C . GLN A 1 100 ? -7.846 -3.827 16.015 1.00 98.12 100 GLN A C 1
ATOM 834 O O . GLN A 1 100 ? -7.527 -4.315 17.100 1.00 98.12 100 GLN A O 1
ATOM 839 N N . VAL A 1 101 ? -8.042 -4.582 14.929 1.00 98.38 101 VAL A N 1
ATOM 840 C CA . VAL A 1 101 ? -7.855 -6.039 14.941 1.00 98.38 101 VAL A CA 1
ATOM 841 C C . VAL A 1 101 ? -6.403 -6.381 15.254 1.00 98.38 101 VAL A C 1
ATOM 843 O O . VAL A 1 101 ? -6.165 -7.159 16.174 1.00 98.38 101 VAL A O 1
ATOM 846 N N . LYS A 1 102 ? -5.446 -5.758 14.556 1.00 97.38 102 LYS A N 1
ATOM 847 C CA . LYS A 1 102 ? -4.006 -5.937 14.778 1.00 97.38 102 LYS A CA 1
ATOM 848 C C . LYS A 1 102 ? -3.623 -5.678 16.234 1.00 97.38 102 LYS A C 1
ATOM 850 O O . LYS A 1 102 ? -2.965 -6.513 16.837 1.00 97.38 102 LYS A O 1
ATOM 855 N N . THR A 1 103 ? -4.109 -4.581 16.811 1.00 96.56 103 THR A N 1
ATOM 856 C CA . THR A 1 103 ? -3.872 -4.213 18.218 1.00 96.56 103 THR A CA 1
ATOM 857 C C . THR A 1 103 ? -4.317 -5.309 19.182 1.00 96.56 103 THR A C 1
ATOM 859 O O . THR A 1 103 ? -3.643 -5.578 20.167 1.00 96.56 103 THR A O 1
ATOM 862 N N . ARG A 1 104 ? -5.448 -5.969 18.904 1.00 97.25 104 ARG A N 1
ATOM 863 C CA . ARG A 1 104 ? -5.987 -7.015 19.779 1.00 97.25 104 ARG A CA 1
ATOM 864 C C . ARG A 1 104 ? -5.263 -8.352 19.635 1.00 97.25 104 ARG A C 1
ATOM 866 O O . ARG A 1 104 ? -5.144 -9.073 20.620 1.00 97.25 104 ARG A O 1
ATOM 873 N N . VAL A 1 105 ? -4.875 -8.718 18.416 1.00 97.50 105 VAL A N 1
ATOM 874 C CA . VAL A 1 105 ? -4.344 -10.061 18.120 1.00 97.50 105 VAL A CA 1
ATOM 875 C C . VAL A 1 105 ? -2.819 -10.130 18.139 1.00 97.50 105 VAL A C 1
ATOM 877 O O . VAL A 1 105 ? -2.275 -11.214 18.299 1.00 97.50 105 VAL A O 1
ATOM 880 N N . ASP A 1 106 ? -2.141 -8.996 17.968 1.00 95.38 106 ASP A N 1
ATOM 881 C CA . ASP A 1 106 ? -0.682 -8.882 17.957 1.00 95.38 106 ASP A CA 1
ATOM 882 C C . ASP A 1 106 ? -0.234 -7.503 18.498 1.00 95.38 106 ASP A C 1
ATOM 884 O O . ASP A 1 106 ? 0.259 -6.658 17.739 1.00 95.38 106 ASP A O 1
ATOM 888 N N . PRO A 1 107 ? -0.453 -7.234 19.803 1.00 93.31 107 PRO A N 1
ATOM 889 C CA . PRO A 1 107 ? -0.134 -5.948 20.432 1.00 93.31 107 PRO A CA 1
ATOM 890 C C . PRO A 1 107 ? 1.369 -5.641 20.461 1.00 93.31 107 PRO A C 1
ATOM 892 O O . PRO A 1 107 ? 1.756 -4.477 20.395 1.00 93.31 107 PRO A O 1
ATOM 895 N N . GLU A 1 108 ? 2.219 -6.669 20.522 1.00 91.06 108 GLU A N 1
ATOM 896 C CA . GLU A 1 108 ? 3.685 -6.533 20.501 1.00 91.06 108 GLU A CA 1
ATOM 897 C C . GLU A 1 108 ? 4.239 -6.322 19.084 1.00 91.06 108 GLU A C 1
ATOM 899 O O . GLU A 1 108 ? 5.437 -6.106 18.900 1.00 91.06 108 GLU A O 1
ATOM 904 N N . ASN A 1 109 ? 3.361 -6.345 18.077 1.00 92.00 109 ASN A N 1
ATOM 905 C CA . ASN A 1 109 ? 3.699 -6.198 16.670 1.00 92.00 109 ASN A CA 1
ATOM 906 C C . ASN A 1 109 ? 4.745 -7.216 16.182 1.00 92.00 109 ASN A C 1
ATOM 908 O O . ASN A 1 109 ? 5.640 -6.867 15.406 1.00 92.00 109 ASN A O 1
ATOM 912 N N . PHE A 1 110 ? 4.643 -8.467 16.633 1.00 92.06 110 PHE A N 1
ATOM 913 C CA . PHE A 1 110 ? 5.560 -9.539 16.254 1.00 92.06 110 PHE A CA 1
ATOM 914 C C . PHE A 1 110 ? 5.512 -9.809 14.743 1.00 92.06 110 PHE A C 1
ATOM 916 O O . PHE A 1 110 ? 6.548 -9.919 14.086 1.00 92.06 110 PHE A O 1
ATOM 923 N N . PHE A 1 111 ? 4.309 -9.859 14.162 1.00 93.81 111 PHE A N 1
ATOM 924 C CA . PHE A 1 111 ? 4.117 -10.068 12.727 1.00 93.81 111 PHE A CA 1
ATOM 925 C C . PHE A 1 111 ? 4.216 -8.741 11.969 1.00 93.81 111 PHE A C 1
ATOM 927 O O . PHE A 1 111 ? 3.199 -8.091 11.701 1.00 93.81 111 PHE A O 1
ATOM 934 N N . ARG A 1 112 ? 5.438 -8.330 11.622 1.00 91.81 112 ARG A N 1
ATOM 935 C CA . ARG A 1 112 ? 5.712 -7.042 10.965 1.00 91.81 112 ARG A CA 1
ATOM 936 C C . ARG A 1 112 ? 6.588 -7.162 9.720 1.00 91.81 112 ARG A C 1
ATOM 938 O O . ARG A 1 112 ? 7.429 -8.049 9.628 1.00 91.81 112 ARG A O 1
ATOM 945 N N . GLU A 1 113 ? 6.378 -6.235 8.795 1.00 93.00 113 GLU A N 1
ATOM 946 C CA . GLU A 1 113 ? 7.110 -6.059 7.534 1.00 93.00 113 GLU A CA 1
ATOM 947 C C . GLU A 1 113 ? 6.949 -4.602 7.038 1.00 93.00 113 GLU A C 1
ATOM 949 O O . GLU A 1 113 ? 6.291 -3.786 7.697 1.00 93.00 113 GLU A O 1
ATOM 954 N N . GLU A 1 114 ? 7.561 -4.245 5.908 1.00 95.06 114 GLU A N 1
ATOM 955 C CA . GLU A 1 114 ? 7.649 -2.876 5.371 1.00 95.06 114 GLU A CA 1
ATOM 956 C C . GLU A 1 114 ? 6.284 -2.193 5.135 1.00 95.06 114 GLU A C 1
ATOM 958 O O . GLU A 1 114 ? 6.193 -0.974 5.105 1.00 95.06 114 GLU A O 1
ATOM 963 N N . GLN A 1 115 ? 5.202 -2.947 4.985 1.00 96.69 115 GLN A N 1
ATOM 964 C CA . GLN A 1 115 ? 3.806 -2.526 4.833 1.00 96.69 115 GLN A CA 1
ATOM 965 C C . GLN A 1 115 ? 2.861 -3.348 5.735 1.00 96.69 115 GLN A C 1
ATOM 967 O O . GLN A 1 115 ? 1.703 -3.601 5.390 1.00 96.69 115 GLN A O 1
ATOM 972 N N . SER A 1 116 ? 3.316 -3.767 6.922 1.00 95.25 116 SER A N 1
ATOM 973 C CA . SER A 1 116 ? 2.416 -4.379 7.908 1.00 95.25 116 SER A CA 1
ATOM 974 C C . SER A 1 116 ? 1.536 -3.331 8.587 1.00 95.25 116 SER A C 1
ATOM 976 O O . SER A 1 116 ? 2.013 -2.250 8.935 1.00 95.25 116 SER A O 1
ATOM 978 N N . ILE A 1 117 ? 0.272 -3.665 8.858 1.00 96.94 117 ILE A N 1
ATOM 979 C CA . ILE A 1 117 ? -0.611 -2.834 9.689 1.00 96.94 117 ILE A CA 1
ATOM 980 C C . ILE A 1 117 ? 0.006 -2.708 11.096 1.00 96.94 117 ILE A C 1
ATOM 982 O O . ILE A 1 117 ? 0.272 -3.746 11.707 1.00 96.94 117 ILE A O 1
ATOM 986 N N . PRO A 1 118 ? 0.234 -1.493 11.628 1.00 95.44 118 PRO A N 1
ATOM 987 C CA . PRO A 1 118 ? 0.726 -1.319 12.992 1.00 95.44 118 PRO A CA 1
ATOM 988 C C . PRO A 1 118 ? -0.395 -1.481 14.033 1.00 95.44 118 PRO A C 1
ATOM 990 O O . PRO A 1 118 ? -1.542 -1.113 13.754 1.00 95.44 118 PRO A O 1
ATOM 993 N N . PRO A 1 119 ? -0.102 -2.003 15.238 1.00 95.00 119 PRO A N 1
ATOM 994 C CA . PRO A 1 119 ? -1.013 -1.893 16.369 1.00 95.00 119 PRO A CA 1
ATOM 995 C C . PRO A 1 119 ? -1.018 -0.460 16.919 1.00 95.00 119 PRO A C 1
ATOM 997 O O . PRO A 1 119 ? -0.119 0.338 16.649 1.00 95.00 119 PRO A O 1
ATOM 1000 N N . GLN A 1 120 ? -2.025 -0.132 17.725 1.00 92.19 120 GLN A N 1
ATOM 1001 C CA . GLN A 1 120 ? -2.006 1.089 18.522 1.00 92.19 120 GLN A CA 1
ATOM 1002 C C . GLN A 1 120 ? -0.877 1.024 19.557 1.00 92.19 120 GLN A C 1
ATOM 1004 O O . GLN A 1 120 ? -0.642 -0.045 20.128 1.00 92.19 120 GLN A O 1
ATOM 1009 N N . PRO A 1 121 ? -0.185 2.148 19.823 1.00 82.12 121 PRO A N 1
ATOM 1010 C CA . PRO A 1 121 ? 0.802 2.195 20.888 1.00 82.12 121 PRO A CA 1
ATOM 1011 C C . PRO A 1 121 ? 0.123 1.844 22.214 1.00 82.12 121 PRO A C 1
ATOM 1013 O O . PRO A 1 121 ? -0.923 2.402 22.552 1.00 82.12 121 PRO A O 1
ATOM 1016 N N . SER A 1 122 ? 0.713 0.915 22.968 1.00 68.38 122 SER A N 1
ATOM 1017 C CA . SER A 1 122 ? 0.273 0.633 24.331 1.00 68.38 122 SER A CA 1
ATOM 1018 C C . SER A 1 122 ? 0.335 1.928 25.138 1.00 68.38 122 SER A C 1
ATOM 1020 O O . SER A 1 122 ? 1.379 2.586 25.159 1.00 68.38 122 SER A O 1
ATOM 1022 N N . SER A 1 123 ? -0.751 2.295 25.818 1.00 55.31 123 SER A N 1
ATOM 1023 C CA . SER A 1 123 ? -0.688 3.311 26.871 1.00 55.31 123 SER A CA 1
ATOM 1024 C C . SER A 1 123 ? 0.464 2.966 27.825 1.00 55.31 123 SER A C 1
ATOM 1026 O O . SER A 1 123 ? 0.638 1.776 28.115 1.00 55.31 123 SER A O 1
ATOM 1028 N N . PRO A 1 124 ? 1.256 3.948 28.300 1.00 52.22 124 PRO A N 1
ATOM 1029 C CA . PRO A 1 124 ? 2.325 3.659 29.246 1.00 52.22 124 PRO A CA 1
ATOM 1030 C C . PRO A 1 124 ? 1.739 2.880 30.431 1.00 52.22 124 PRO A C 1
ATOM 1032 O O . PRO A 1 124 ? 0.616 3.188 30.854 1.00 52.22 124 PRO A O 1
ATOM 1035 N N . PRO A 1 125 ? 2.442 1.854 30.945 1.00 49.44 125 PRO A N 1
ATOM 1036 C CA . PRO A 1 125 ? 1.986 1.165 32.139 1.00 49.44 125 PRO A CA 1
ATOM 1037 C C . PRO A 1 125 ? 1.761 2.211 33.242 1.00 49.44 125 PRO A C 1
ATOM 1039 O O . PRO A 1 125 ? 2.535 3.174 33.323 1.00 49.44 125 PRO A O 1
ATOM 1042 N N . PRO A 1 126 ? 0.704 2.076 34.066 1.00 50.19 126 PRO A N 1
ATOM 1043 C CA . PRO A 1 126 ? 0.539 2.955 35.214 1.00 50.19 126 PRO A CA 1
ATOM 1044 C C . PRO A 1 126 ? 1.843 2.938 36.027 1.00 50.19 126 PRO A C 1
ATOM 1046 O O . PRO A 1 126 ? 2.468 1.874 36.123 1.00 50.19 126 PRO A O 1
ATOM 1049 N N . PRO A 1 127 ? 2.288 4.088 36.573 1.00 62.59 127 PRO A N 1
ATOM 1050 C CA . PRO A 1 127 ? 3.484 4.118 37.403 1.00 62.59 127 PRO A CA 1
ATOM 1051 C C . PRO A 1 127 ? 3.359 3.036 38.483 1.00 62.59 127 PRO A C 1
ATOM 1053 O O . PRO A 1 127 ? 2.244 2.821 38.979 1.00 62.59 127 PRO A O 1
ATOM 1056 N N . PRO A 1 128 ? 4.453 2.322 38.815 1.00 59.66 128 PRO A N 1
ATOM 1057 C CA . PRO A 1 128 ? 4.409 1.292 39.840 1.00 59.66 128 PRO A CA 1
ATOM 1058 C C . PRO A 1 128 ? 3.754 1.886 41.086 1.00 59.66 128 PRO A C 1
ATOM 1060 O O . PRO A 1 128 ? 4.166 2.941 41.571 1.00 59.66 128 PRO A O 1
ATOM 1063 N N . GLN A 1 129 ? 2.671 1.258 41.551 1.00 55.41 129 GLN A N 1
ATOM 1064 C CA . GLN A 1 129 ? 2.033 1.668 42.794 1.00 55.41 129 GLN A CA 1
ATOM 1065 C C . GLN A 1 129 ? 3.092 1.535 43.884 1.00 55.41 129 GLN A C 1
ATOM 1067 O O . GLN A 1 129 ? 3.584 0.426 44.100 1.00 55.41 129 GLN A O 1
ATOM 1072 N N . SER A 1 130 ? 3.458 2.662 44.512 1.00 50.88 130 SER A N 1
ATOM 1073 C CA . SER A 1 130 ? 4.333 2.691 45.686 1.00 50.88 130 SER A CA 1
ATOM 1074 C C . SER A 1 130 ? 3.858 1.598 46.632 1.00 50.88 130 SER A C 1
ATOM 1076 O O . SER A 1 130 ? 2.746 1.643 47.167 1.00 50.88 130 SER A O 1
ATOM 1078 N N . THR A 1 131 ? 4.660 0.546 46.759 1.00 57.31 131 THR A N 1
ATOM 1079 C CA . THR A 1 131 ? 4.392 -0.447 47.786 1.00 57.31 131 THR A CA 1
ATOM 1080 C C . THR A 1 131 ? 4.851 0.178 49.092 1.00 57.31 131 THR A C 1
ATOM 1082 O O . THR A 1 131 ? 5.927 0.769 49.149 1.00 57.31 131 THR A O 1
ATOM 1085 N N . ALA A 1 132 ? 4.061 0.018 50.155 1.00 55.06 132 ALA A N 1
ATOM 1086 C CA . ALA A 1 132 ? 4.286 0.607 51.482 1.00 55.06 132 ALA A CA 1
ATOM 1087 C C . ALA A 1 132 ? 5.676 0.330 52.115 1.00 55.06 132 ALA A C 1
ATOM 1089 O O . ALA A 1 132 ? 5.961 0.789 53.217 1.00 55.06 132 ALA A O 1
ATOM 1090 N N . LYS A 1 133 ? 6.549 -0.428 51.441 1.00 52.59 133 LYS A N 1
ATOM 1091 C CA . LYS A 1 133 ? 7.946 -0.655 51.811 1.00 52.59 133 LYS A CA 1
ATOM 1092 C C . LYS A 1 133 ? 8.878 0.505 51.427 1.00 52.59 133 LYS A C 1
ATOM 1094 O O . LYS A 1 133 ? 9.865 0.697 52.131 1.00 52.59 133 LYS A O 1
ATOM 1099 N N . GLU A 1 134 ? 8.580 1.290 50.389 1.00 49.97 134 GLU A N 1
ATOM 1100 C CA . GLU A 1 134 ? 9.418 2.441 49.991 1.00 49.97 134 GLU A CA 1
ATOM 1101 C C . GLU A 1 134 ? 9.187 3.671 50.888 1.00 49.97 134 GLU A C 1
ATOM 1103 O O . GLU A 1 134 ? 10.144 4.356 51.253 1.00 49.97 134 GLU A O 1
ATOM 1108 N N . ASP A 1 135 ? 7.958 3.872 51.379 1.00 51.66 135 ASP A N 1
ATOM 1109 C CA . ASP A 1 135 ? 7.628 4.961 52.315 1.00 51.66 135 ASP A CA 1
ATOM 1110 C C . ASP A 1 135 ? 8.318 4.811 53.686 1.00 51.66 135 ASP A C 1
ATOM 1112 O O . ASP A 1 135 ? 8.611 5.803 54.361 1.00 51.66 135 ASP A O 1
ATOM 1116 N N . ILE A 1 136 ? 8.623 3.575 54.102 1.00 54.94 136 ILE A N 1
ATOM 1117 C CA . ILE A 1 136 ? 9.363 3.305 55.346 1.00 54.94 136 ILE A CA 1
ATOM 1118 C C . ILE A 1 136 ? 10.843 3.671 55.178 1.00 54.94 136 ILE A C 1
ATOM 1120 O O . ILE A 1 136 ? 11.443 4.232 56.095 1.00 54.94 136 ILE A O 1
ATOM 1124 N N . TYR A 1 137 ? 11.425 3.412 54.003 1.00 47.34 137 TYR A N 1
ATOM 1125 C CA . TYR A 1 137 ? 12.834 3.708 53.741 1.00 47.34 137 TYR A CA 1
ATOM 1126 C C . TYR A 1 137 ? 13.088 5.221 53.659 1.00 47.34 137 TYR A C 1
ATOM 1128 O O . TYR A 1 137 ? 14.071 5.711 54.208 1.00 47.34 137 TYR A O 1
ATOM 1136 N N . ILE A 1 138 ? 12.166 5.992 53.073 1.00 55.59 138 ILE A N 1
ATOM 1137 C CA . ILE A 1 138 ? 12.292 7.459 52.998 1.00 55.59 138 ILE A CA 1
ATOM 1138 C C . ILE A 1 138 ? 12.112 8.114 54.381 1.00 55.59 138 ILE A C 1
ATOM 1140 O O . ILE A 1 138 ? 12.808 9.080 54.699 1.00 55.59 138 ILE A O 1
ATOM 1144 N N . ARG A 1 139 ? 11.250 7.570 55.254 1.00 57.12 139 ARG A N 1
ATOM 1145 C CA . ARG A 1 139 ? 11.075 8.092 56.625 1.00 57.12 139 ARG A CA 1
ATOM 1146 C C . ARG A 1 139 ? 12.241 7.799 57.569 1.00 57.12 139 ARG A C 1
ATOM 1148 O O . ARG A 1 139 ? 12.432 8.566 58.505 1.00 57.12 139 ARG A O 1
ATOM 1155 N N . LEU A 1 140 ? 13.005 6.728 57.352 1.00 55.62 140 LEU A N 1
ATOM 1156 C CA . LEU A 1 140 ? 14.105 6.344 58.250 1.00 55.62 140 LEU A CA 1
ATOM 1157 C C . LEU A 1 140 ? 15.433 7.062 57.966 1.00 55.62 140 LEU A C 1
ATOM 1159 O O . LEU A 1 140 ? 16.286 7.094 58.846 1.00 55.62 140 LEU A O 1
ATOM 1163 N N . TYR A 1 141 ? 15.607 7.649 56.778 1.00 54.59 141 TYR A N 1
ATOM 1164 C CA . TYR A 1 141 ? 16.889 8.231 56.348 1.00 54.59 141 TYR A CA 1
ATOM 1165 C C . TYR A 1 141 ? 16.833 9.731 56.007 1.00 54.59 141 TYR A C 1
ATOM 1167 O O . TYR A 1 141 ? 17.786 10.264 55.448 1.00 54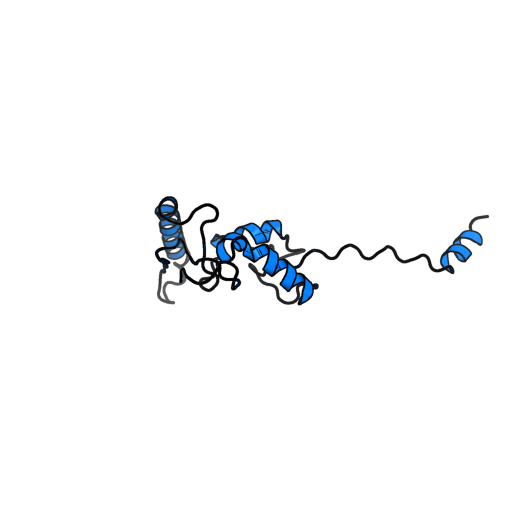.59 141 TYR A O 1
ATOM 1175 N N . SER A 1 142 ? 15.742 10.420 56.362 1.00 60.44 142 SER A N 1
ATOM 1176 C CA . SER A 1 142 ? 15.567 11.868 56.140 1.00 60.44 142 SER A CA 1
ATOM 1177 C C . SER A 1 142 ? 15.546 12.678 57.448 1.00 60.44 142 SER A C 1
ATOM 1179 O O . SER A 1 142 ? 14.722 13.581 57.598 1.00 60.44 142 SER A O 1
ATOM 1181 N N . SER A 1 143 ? 16.389 12.340 58.429 1.00 55.97 143 SER A N 1
ATOM 1182 C CA . SER A 1 143 ? 16.650 13.178 59.617 1.00 55.97 143 SER A CA 1
ATOM 1183 C C . SER A 1 143 ? 18.130 13.494 59.734 1.00 55.97 143 SER A C 1
ATOM 1185 O O . SER A 1 143 ? 18.928 12.540 59.601 1.00 55.97 143 SER A O 1
#

Foldseek 3Di:
DQPDDLQNDQARPHPPDPDDDDDDDDDDPVCVVVVVVRVVVSVVVVVVCVVVADVPPRADAVVPDDCVQAWFDPDDAGDQVRLCSVSCNGRNVCLVVQLDVCCVPPVVPPPDDGNDRHHDPDDPDDPPDPDVVVVVVCVVPPD

InterPro domains:
  IPR012951 Berberine/berberine-like [PF08031] (60-118)
  IPR016169 FAD-binding, type PCMH, subdomain 2 [G3DSA:3.30.465.10] (57-119)

Sequence (143 aa):
MAEIPDNATPFPHRAGYLYKIHYMVFWEAKDADKADKYISWIRRLYNKVTPFVSLSPRGAFFCYRDLDIGVNNNEGPISIETARVWGEKYFHKNFDRLVQVKTRVDPENFFREEQSIPPQPSSPPPPPQSTAKEDIYIRLYSS

Radius of gyration: 23.51 Å; chains: 1; bounding box: 45×26×78 Å

Organism: NCBI:txid2727405

pLDDT: mean 88.75, std 15.34, range [47.34, 98.62]

Secondary structure (DSSP, 8-state):
-TTS-TTSSS----TT------------GGGGGGHHHHHHHHHHHHHHTGGGS--SS----TTS--GGG----SSSPPPHHHHHHHHHHHHTTHHHHHHHHHHHH-TT--S--TTPPPPPPPPPPPPPP--TTHHHHHHHS--